Protein AF-A0A923VBW3-F1 (afdb_monomer_lite)

Structure (mmCIF, N/CA/C/O backbone):
data_AF-A0A923VBW3-F1
#
_entry.id   AF-A0A923VBW3-F1
#
loop_
_atom_site.group_PDB
_atom_site.id
_atom_site.type_symbol
_atom_site.label_atom_id
_atom_site.label_alt_id
_atom_site.label_comp_id
_atom_site.label_asym_id
_atom_site.label_entity_id
_atom_site.label_seq_id
_atom_site.pdbx_PDB_ins_code
_atom_site.Cartn_x
_atom_site.Cartn_y
_atom_site.Cartn_z
_atom_site.occupancy
_atom_site.B_iso_or_equiv
_atom_site.auth_seq_id
_atom_site.auth_comp_id
_atom_site.auth_asym_id
_atom_site.auth_atom_id
_atom_site.pdbx_PDB_model_num
ATOM 1 N N . GLN A 1 1 ? 27.833 0.388 -10.186 1.00 64.44 1 GLN A N 1
ATOM 2 C CA . GLN A 1 1 ? 27.561 1.625 -9.422 1.00 64.44 1 GLN A CA 1
ATOM 3 C C . GLN A 1 1 ? 26.113 2.094 -9.596 1.00 64.44 1 GLN A C 1
ATOM 5 O O . GLN A 1 1 ? 25.390 2.097 -8.609 1.00 64.44 1 GLN A O 1
ATOM 10 N N . LEU A 1 2 ? 25.630 2.340 -10.825 1.00 76.25 2 LEU A N 1
ATOM 11 C CA . LEU A 1 2 ? 24.238 2.770 -11.083 1.00 76.25 2 LEU A CA 1
ATOM 12 C C . LEU A 1 2 ? 23.157 1.831 -10.513 1.00 76.25 2 LEU A C 1
ATOM 14 O O . LEU A 1 2 ? 22.211 2.302 -9.895 1.00 76.25 2 LEU A O 1
ATOM 18 N N . LYS A 1 3 ? 23.329 0.503 -10.624 1.00 77.00 3 LYS A N 1
ATOM 19 C CA . LYS A 1 3 ? 22.376 -0.471 -10.050 1.00 77.00 3 LYS A CA 1
ATOM 20 C C . LYS A 1 3 ? 22.212 -0.331 -8.530 1.00 77.00 3 LYS A C 1
ATOM 22 O O . LYS A 1 3 ? 21.107 -0.464 -8.024 1.00 77.00 3 LYS A O 1
ATOM 27 N N . LYS A 1 4 ? 23.304 -0.048 -7.810 1.00 77.81 4 LYS A N 1
ATOM 28 C CA . LYS A 1 4 ? 23.300 0.073 -6.344 1.00 77.81 4 LYS A CA 1
ATOM 29 C C . LYS A 1 4 ? 22.607 1.370 -5.912 1.00 77.81 4 LYS A C 1
ATOM 31 O O . LYS A 1 4 ? 21.766 1.327 -5.025 1.00 77.81 4 LYS A O 1
ATOM 36 N N . ALA A 1 5 ? 22.900 2.473 -6.609 1.00 83.81 5 ALA A N 1
ATOM 37 C CA . ALA A 1 5 ? 22.255 3.771 -6.401 1.00 83.81 5 ALA A CA 1
ATOM 38 C C . ALA A 1 5 ? 20.747 3.738 -6.713 1.00 83.81 5 ALA A C 1
ATOM 40 O O . ALA A 1 5 ? 19.943 4.271 -5.950 1.00 83.81 5 ALA A O 1
ATOM 41 N N . ALA A 1 6 ? 20.355 3.057 -7.796 1.00 84.50 6 ALA A N 1
ATOM 42 C CA . ALA A 1 6 ? 18.951 2.858 -8.136 1.00 84.50 6 ALA A CA 1
ATOM 43 C C . ALA A 1 6 ? 18.220 2.068 -7.040 1.00 84.50 6 ALA A C 1
ATOM 45 O O . ALA A 1 6 ? 17.171 2.504 -6.580 1.00 84.50 6 ALA A O 1
ATOM 46 N N . TYR A 1 7 ? 18.811 0.971 -6.550 1.00 84.00 7 TYR A N 1
ATOM 47 C CA . TYR A 1 7 ? 18.191 0.159 -5.501 1.00 84.00 7 TYR A CA 1
ATOM 48 C C . TYR A 1 7 ? 17.989 0.950 -4.201 1.00 84.00 7 TYR A C 1
ATOM 50 O O . TYR A 1 7 ? 16.920 0.890 -3.604 1.00 84.00 7 TYR A O 1
ATOM 58 N N . THR A 1 8 ? 18.978 1.750 -3.785 1.00 88.25 8 THR A N 1
ATOM 59 C CA . THR A 1 8 ? 18.848 2.598 -2.589 1.00 88.25 8 THR A CA 1
ATOM 60 C C . THR A 1 8 ? 17.775 3.674 -2.746 1.00 88.25 8 THR A C 1
ATOM 62 O O . THR A 1 8 ? 17.021 3.914 -1.805 1.00 88.25 8 THR A O 1
ATOM 65 N N . ALA A 1 9 ? 17.662 4.288 -3.929 1.00 85.38 9 ALA A N 1
ATOM 66 C CA . ALA A 1 9 ? 16.632 5.287 -4.204 1.00 85.38 9 ALA A CA 1
ATOM 67 C C . ALA A 1 9 ? 15.225 4.668 -4.202 1.00 85.38 9 ALA A C 1
ATOM 69 O O . ALA A 1 9 ? 14.305 5.243 -3.623 1.00 85.38 9 ALA A O 1
ATOM 70 N N . THR A 1 10 ? 15.061 3.471 -4.777 1.00 85.81 10 THR A N 1
ATOM 71 C CA . THR A 1 10 ? 13.791 2.733 -4.749 1.00 85.81 10 THR A CA 1
ATOM 72 C C . THR A 1 10 ? 13.381 2.376 -3.323 1.00 85.81 10 THR A C 1
ATOM 74 O O . THR A 1 10 ? 12.227 2.593 -2.959 1.00 85.81 10 THR A O 1
ATOM 77 N N . THR A 1 11 ? 14.309 1.895 -2.489 1.00 85.81 11 THR A N 1
ATOM 78 C CA . THR A 1 11 ? 14.012 1.589 -1.081 1.00 85.81 11 THR A CA 1
ATOM 79 C C . THR A 1 11 ? 13.578 2.837 -0.311 1.00 85.81 11 THR A C 1
ATOM 81 O O . THR A 1 11 ? 12.610 2.783 0.444 1.00 85.81 11 THR A O 1
ATOM 84 N N . LEU A 1 12 ? 14.245 3.976 -0.527 1.00 88.44 12 LEU A N 1
ATOM 85 C CA . LEU A 1 12 ? 13.888 5.237 0.126 1.00 88.44 12 LEU A CA 1
ATOM 86 C C . LEU A 1 12 ? 12.496 5.725 -0.305 1.00 88.44 12 LEU A C 1
ATOM 88 O O . LEU A 1 12 ? 11.665 6.059 0.537 1.00 88.44 12 LEU A O 1
ATOM 92 N N . ALA A 1 13 ? 12.223 5.715 -1.613 1.00 84.69 13 ALA A N 1
ATOM 93 C CA . ALA A 1 13 ? 10.925 6.096 -2.161 1.00 84.69 13 ALA A CA 1
ATOM 94 C C . ALA A 1 13 ? 9.797 5.214 -1.606 1.00 84.69 13 ALA A C 1
ATOM 96 O O . ALA A 1 13 ? 8.733 5.718 -1.251 1.00 84.69 13 ALA A O 1
ATOM 97 N N . LEU A 1 14 ? 10.049 3.910 -1.462 1.00 83.12 14 LEU A N 1
ATOM 98 C CA . LEU A 1 14 ? 9.087 2.967 -0.902 1.00 83.12 14 LEU A CA 1
ATOM 99 C C . LEU A 1 14 ? 8.746 3.309 0.555 1.00 83.12 14 LEU A C 1
ATOM 101 O O . LEU A 1 14 ? 7.571 3.341 0.907 1.00 83.12 14 LEU A O 1
ATOM 105 N N . ILE A 1 15 ? 9.737 3.659 1.381 1.00 82.19 15 ILE A N 1
ATOM 106 C CA . ILE A 1 15 ? 9.505 4.103 2.767 1.00 82.19 15 ILE A CA 1
ATOM 107 C C . ILE A 1 15 ? 8.639 5.371 2.807 1.00 82.19 15 ILE A C 1
ATOM 109 O O . ILE A 1 15 ? 7.695 5.441 3.593 1.00 82.19 15 ILE A O 1
ATOM 113 N N . ILE A 1 16 ? 8.916 6.354 1.945 1.00 86.38 16 ILE A N 1
ATOM 114 C CA . ILE A 1 16 ? 8.155 7.613 1.887 1.00 86.38 16 ILE A CA 1
ATOM 115 C C . ILE A 1 16 ? 6.687 7.347 1.528 1.00 86.38 16 ILE A C 1
ATOM 117 O O . ILE A 1 16 ? 5.785 7.883 2.173 1.00 86.38 16 ILE A O 1
ATOM 121 N N . VAL A 1 17 ? 6.436 6.483 0.540 1.00 82.69 17 VAL A N 1
ATOM 122 C CA . VAL A 1 17 ? 5.073 6.096 0.147 1.00 82.69 17 VAL A CA 1
ATOM 123 C C . VAL A 1 17 ? 4.349 5.402 1.300 1.00 82.69 17 VAL A C 1
ATOM 125 O O . VAL A 1 17 ? 3.197 5.734 1.579 1.00 82.69 17 VAL A O 1
ATOM 128 N N . LEU A 1 18 ? 5.016 4.489 2.013 1.00 78.81 18 LEU A N 1
ATOM 129 C CA . LEU A 1 18 ? 4.422 3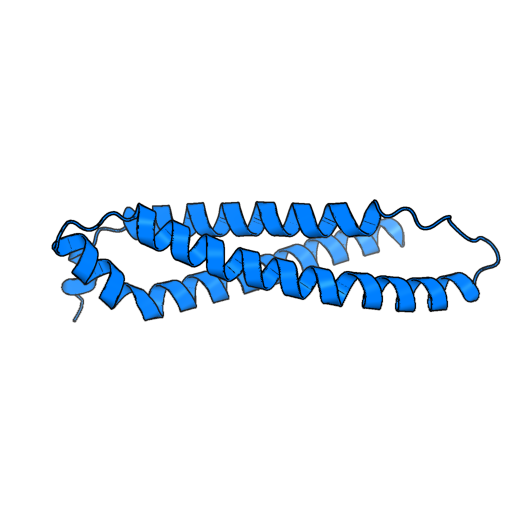.801 3.162 1.00 78.81 18 LEU A CA 1
ATOM 130 C C . LEU A 1 18 ? 4.050 4.769 4.283 1.00 78.81 18 LEU A C 1
ATOM 132 O O . LEU A 1 18 ? 2.953 4.664 4.825 1.00 78.81 18 LEU A O 1
ATOM 136 N N . LEU A 1 19 ? 4.912 5.737 4.595 1.00 78.75 19 LEU A N 1
ATOM 137 C CA . LEU A 1 19 ? 4.614 6.782 5.576 1.00 78.75 19 LEU A CA 1
ATOM 138 C C . LEU A 1 19 ? 3.416 7.641 5.151 1.00 78.75 19 LEU A C 1
ATOM 140 O O . LEU A 1 19 ? 2.562 7.947 5.981 1.00 78.75 19 LEU A O 1
ATOM 144 N N . GLY A 1 20 ? 3.312 7.983 3.864 1.00 80.75 20 GLY A N 1
ATOM 145 C CA . GLY A 1 20 ? 2.173 8.725 3.323 1.00 80.75 20 GLY A CA 1
ATOM 146 C C . GLY A 1 20 ? 0.858 7.952 3.437 1.0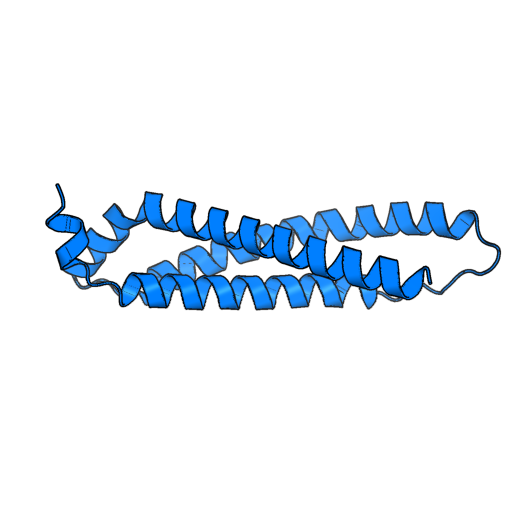0 80.75 20 GLY A C 1
ATOM 147 O O . GLY A 1 20 ? -0.135 8.487 3.930 1.00 80.75 20 GLY A O 1
ATOM 148 N N . VAL A 1 21 ? 0.855 6.674 3.047 1.00 75.94 21 VAL A N 1
ATOM 149 C CA . VAL A 1 21 ? -0.323 5.797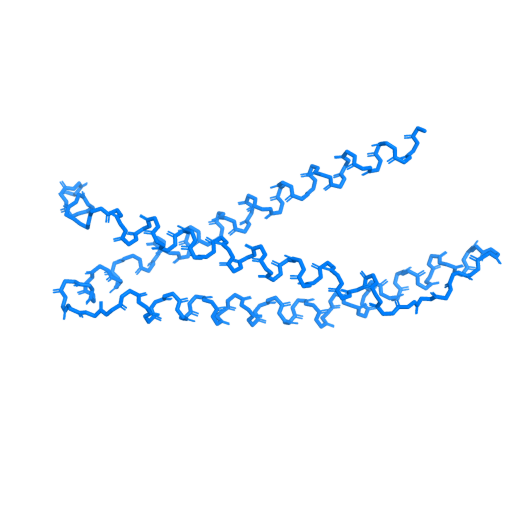 3.158 1.00 75.94 21 VAL A CA 1
ATOM 150 C C . VAL A 1 21 ? -0.715 5.596 4.624 1.00 75.94 21 VAL A C 1
ATOM 152 O O . VAL A 1 21 ? -1.889 5.731 4.959 1.00 75.94 21 VAL A O 1
ATOM 155 N N . LEU A 1 22 ? 0.253 5.356 5.515 1.00 73.38 22 LEU A N 1
ATOM 156 C CA . LEU A 1 22 ? 0.032 5.271 6.962 1.00 73.38 22 LEU A CA 1
ATOM 157 C C . LEU A 1 22 ? -0.5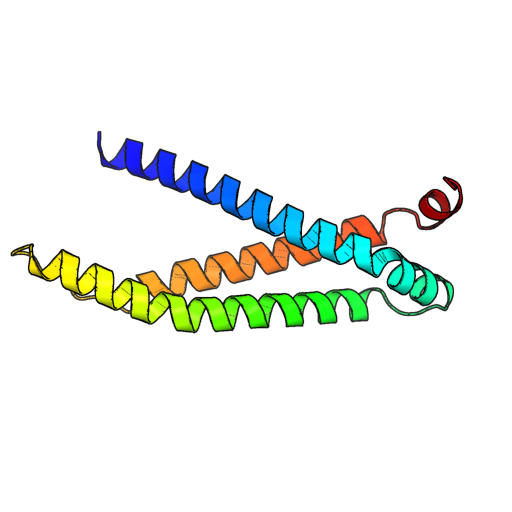88 6.555 7.527 1.00 73.38 22 LEU A C 1
ATOM 159 O O . LEU A 1 22 ? -1.568 6.485 8.267 1.00 73.38 22 LEU A O 1
ATOM 163 N N . GLY A 1 23 ? -0.053 7.721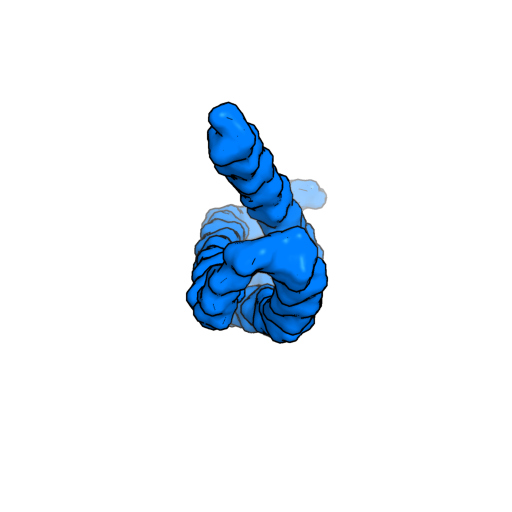 7.158 1.00 77.75 23 GLY A N 1
ATOM 164 C CA . GLY A 1 23 ? -0.566 9.020 7.591 1.00 77.75 23 GLY A CA 1
ATOM 165 C C . GLY A 1 23 ? -1.994 9.273 7.110 1.00 77.75 23 GLY A C 1
ATOM 166 O O . GLY A 1 23 ? -2.849 9.671 7.899 1.00 77.75 23 GLY A O 1
ATOM 167 N N . LEU A 1 24 ? -2.283 8.970 5.840 1.00 73.31 24 LEU A N 1
ATOM 168 C CA . LEU A 1 24 ? -3.625 9.092 5.267 1.00 73.31 24 LEU A CA 1
ATOM 169 C C . LEU A 1 24 ? -4.631 8.159 5.948 1.00 73.31 24 LEU A C 1
ATOM 171 O O . LEU A 1 24 ? -5.725 8.599 6.304 1.00 73.31 24 LEU A O 1
ATOM 175 N N . ILE A 1 25 ? -4.261 6.893 6.170 1.00 69.50 25 ILE A N 1
ATOM 176 C CA . ILE A 1 25 ? -5.107 5.926 6.879 1.00 69.50 25 ILE A CA 1
ATOM 177 C C . ILE A 1 25 ? -5.355 6.408 8.313 1.00 69.50 25 ILE A C 1
ATOM 179 O O . ILE A 1 25 ? -6.506 6.473 8.738 1.00 69.50 25 ILE A O 1
ATOM 183 N N . SER A 1 26 ? -4.306 6.798 9.044 1.00 70.50 26 SER A N 1
ATOM 184 C CA . SER A 1 26 ? -4.412 7.257 10.433 1.00 70.50 26 SER A CA 1
ATOM 185 C C . SER A 1 26 ? -5.304 8.493 10.568 1.00 70.50 26 SER A C 1
ATOM 187 O O . SER A 1 26 ? -6.150 8.541 11.456 1.00 70.50 26 SER A O 1
ATOM 189 N N . LEU A 1 27 ? -5.164 9.478 9.675 1.00 72.38 27 LEU A N 1
ATOM 190 C CA . LEU A 1 27 ? -6.004 10.679 9.669 1.00 72.38 27 LEU A CA 1
ATOM 191 C C . LEU A 1 27 ? -7.462 10.360 9.321 1.00 72.38 27 LEU A C 1
ATOM 193 O O . LEU A 1 27 ? -8.379 10.916 9.926 1.00 72.38 27 LEU A O 1
ATOM 197 N N . SER A 1 28 ? -7.688 9.466 8.356 1.00 68.06 28 SER A N 1
ATOM 198 C CA . SER A 1 28 ? -9.039 9.057 7.959 1.00 68.06 28 SER A CA 1
ATOM 199 C C . SER A 1 28 ? -9.745 8.284 9.077 1.00 68.06 28 SER A C 1
ATOM 201 O O . SER A 1 28 ? -10.922 8.525 9.351 1.00 68.06 28 SER A O 1
ATOM 203 N N . ILE A 1 29 ? -9.007 7.422 9.789 1.00 65.94 29 ILE A N 1
ATOM 204 C CA . ILE A 1 29 ? -9.498 6.734 10.984 1.00 65.94 29 ILE A CA 1
ATOM 205 C C . ILE A 1 29 ? -9.819 7.756 12.072 1.00 65.94 29 ILE A C 1
ATOM 207 O O . ILE A 1 29 ? -10.964 7.786 12.508 1.00 65.94 29 ILE A O 1
ATOM 211 N N . GLN A 1 30 ? -8.885 8.639 12.452 1.00 65.94 30 GLN A N 1
ATOM 212 C CA . GLN A 1 30 ? -9.091 9.640 13.511 1.00 65.94 30 GLN A CA 1
ATOM 213 C C . GLN A 1 30 ? -10.331 10.512 13.280 1.00 65.94 30 GLN A C 1
ATOM 215 O O . GLN A 1 30 ? -11.121 10.710 14.201 1.00 65.94 30 GLN A O 1
ATOM 220 N N . LYS A 1 31 ? -10.571 10.965 12.042 1.00 62.41 31 LYS A N 1
ATOM 221 C CA . LYS A 1 31 ? -11.774 11.744 11.697 1.00 62.41 31 LYS A CA 1
ATOM 222 C C . LYS A 1 31 ? -13.081 10.970 11.904 1.00 62.41 31 LYS A C 1
ATOM 224 O O . LYS A 1 31 ? -14.113 11.584 12.150 1.00 62.41 31 LYS A O 1
ATOM 229 N N . ARG A 1 32 ? -13.044 9.637 11.832 1.00 65.19 32 ARG A N 1
ATOM 230 C CA . ARG A 1 32 ? -14.204 8.747 12.007 1.00 65.19 32 ARG A CA 1
ATOM 231 C C . ARG A 1 32 ? -14.200 7.991 13.345 1.00 65.19 32 ARG A C 1
ATOM 233 O O . ARG A 1 32 ? -15.150 7.262 13.629 1.00 65.19 32 ARG A O 1
ATOM 240 N N . VAL A 1 33 ? -13.192 8.195 14.208 1.00 64.19 33 VAL A N 1
ATOM 241 C CA . VAL A 1 33 ? -13.068 7.551 15.534 1.00 64.19 33 VAL A CA 1
ATOM 242 C C . VAL A 1 33 ? -14.291 7.828 16.405 1.00 64.19 33 VAL A C 1
ATOM 244 O O . VAL A 1 33 ? -14.716 6.934 17.136 1.00 64.19 33 VAL A O 1
ATOM 247 N N . LYS A 1 34 ? -14.905 9.016 16.311 1.00 57.06 34 LYS A N 1
ATOM 248 C CA . LYS A 1 34 ? -16.089 9.375 17.111 1.00 57.06 34 LYS A CA 1
ATOM 249 C C . LYS A 1 34 ? -17.296 8.488 16.774 1.00 57.06 34 LYS A C 1
ATOM 251 O O . LYS A 1 34 ? -17.907 7.916 17.672 1.00 57.06 34 LYS A O 1
ATOM 256 N N . GLU A 1 35 ? -17.578 8.276 15.488 1.00 60.22 35 GLU A N 1
ATOM 257 C CA . GLU A 1 35 ? -18.666 7.395 15.027 1.00 60.22 35 GLU A CA 1
ATOM 258 C C . GLU A 1 35 ? -18.389 5.919 15.347 1.00 60.22 35 GLU A C 1
ATOM 260 O O . GLU A 1 35 ? -19.289 5.179 15.750 1.00 60.22 35 GLU A O 1
ATOM 265 N N . ILE A 1 36 ? -17.127 5.501 15.209 1.00 63.81 36 ILE A N 1
ATOM 266 C CA . ILE A 1 36 ? -16.653 4.147 15.520 1.00 63.81 36 ILE A CA 1
ATOM 267 C C . ILE A 1 36 ? -16.780 3.849 17.020 1.00 63.81 36 ILE A C 1
ATOM 269 O O . ILE A 1 36 ? -17.254 2.777 17.396 1.00 63.81 36 ILE A O 1
ATOM 273 N N . SER A 1 37 ? -16.399 4.797 17.878 1.00 54.81 37 SER A N 1
ATOM 274 C CA . SER A 1 37 ? -16.440 4.653 19.337 1.00 54.81 37 SER A CA 1
ATOM 275 C C . SER A 1 37 ? -17.876 4.595 19.854 1.00 54.81 37 SER A C 1
ATOM 277 O O . SER A 1 37 ? -18.191 3.727 20.664 1.00 54.81 37 SER A O 1
ATOM 279 N N . ILE A 1 38 ? -18.775 5.429 19.317 1.00 60.41 38 ILE A N 1
ATOM 280 C CA . ILE A 1 38 ? -20.207 5.410 19.657 1.00 60.41 38 ILE A CA 1
ATOM 281 C C . ILE A 1 38 ? -20.846 4.080 19.233 1.00 60.41 38 ILE A C 1
ATOM 283 O O . ILE A 1 38 ? -21.524 3.432 20.028 1.00 60.41 38 ILE A O 1
ATOM 287 N N . ARG A 1 39 ? -20.574 3.609 18.007 1.00 62.91 39 ARG A N 1
ATOM 288 C CA . ARG A 1 39 ? -21.070 2.309 17.524 1.00 62.91 39 ARG A CA 1
ATOM 289 C C . ARG A 1 39 ? -20.514 1.130 18.336 1.00 62.91 39 ARG A C 1
ATOM 291 O O . ARG A 1 39 ? -21.253 0.183 18.577 1.00 62.91 39 ARG A O 1
ATOM 298 N N . LYS A 1 40 ? -19.261 1.188 18.803 1.00 60.53 40 LYS A N 1
ATOM 299 C CA . LYS A 1 40 ? -18.635 0.146 19.643 1.00 60.53 40 LYS A CA 1
ATOM 300 C C . LYS A 1 40 ? -19.248 0.074 21.048 1.00 60.53 40 LYS A C 1
ATOM 302 O O . LYS A 1 40 ? -19.461 -1.028 21.541 1.00 60.53 40 LYS A O 1
ATOM 307 N N . VAL A 1 41 ? -19.579 1.215 21.664 1.00 57.56 41 VAL A N 1
ATOM 308 C CA . VAL A 1 41 ? -20.300 1.268 22.956 1.00 57.56 41 VAL A CA 1
ATOM 309 C C . VAL A 1 41 ? -21.723 0.711 22.822 1.00 57.56 41 VAL A C 1
ATOM 311 O O . VAL A 1 41 ? -22.223 0.074 23.741 1.00 57.56 41 VAL A O 1
ATOM 314 N N . LEU A 1 42 ? -22.337 0.861 21.645 1.00 56.16 42 LEU A N 1
ATOM 315 C CA . LEU A 1 42 ? -23.644 0.288 21.301 1.00 56.16 42 LEU A CA 1
ATOM 316 C C . LEU A 1 42 ? -23.582 -1.186 20.839 1.00 56.16 42 LEU A C 1
ATOM 318 O O . LEU A 1 42 ? -24.585 -1.724 20.377 1.00 56.16 42 LEU A O 1
ATOM 322 N N . GLY A 1 43 ? -22.424 -1.852 20.938 1.00 59.28 43 GLY A N 1
ATOM 323 C CA . GLY A 1 43 ? -22.266 -3.275 20.607 1.00 59.28 43 GLY A CA 1
ATOM 324 C C . GLY A 1 43 ? -22.011 -3.595 19.127 1.00 59.28 43 GLY A C 1
ATOM 325 O O . GLY A 1 43 ? -22.024 -4.763 18.740 1.00 59.28 43 GLY A O 1
ATOM 326 N N . ALA A 1 44 ? -21.755 -2.600 18.271 1.00 57.09 44 ALA A N 1
ATOM 327 C CA . ALA A 1 44 ? -21.471 -2.836 16.857 1.00 57.09 44 ALA A CA 1
ATOM 328 C C . ALA A 1 44 ? -20.048 -3.380 16.627 1.00 57.09 44 ALA A C 1
ATOM 330 O O . ALA A 1 44 ? -19.068 -2.930 17.228 1.00 57.09 44 ALA A O 1
ATOM 331 N N . SER A 1 45 ? -19.919 -4.334 15.699 1.00 61.00 45 SER A N 1
ATOM 332 C CA . SER A 1 45 ? -18.650 -5.027 15.458 1.00 61.00 45 SER A CA 1
ATOM 333 C C . SER A 1 45 ? -17.616 -4.166 14.714 1.00 61.00 45 SER A C 1
ATOM 335 O O . SER A 1 45 ? -17.883 -3.580 13.662 1.00 61.00 45 SER A O 1
ATOM 337 N N . VAL A 1 46 ? -16.375 -4.201 15.206 1.00 61.62 46 VAL A N 1
ATOM 338 C CA . VAL A 1 46 ? -15.162 -3.637 14.576 1.00 61.62 46 VAL A CA 1
ATOM 339 C C . VAL A 1 46 ? -14.941 -4.171 13.143 1.00 61.62 46 VAL A C 1
ATOM 341 O O . VAL A 1 46 ? -14.327 -3.512 12.301 1.00 61.62 46 VAL A O 1
ATOM 344 N N . ARG A 1 47 ? -15.502 -5.347 12.822 1.00 62.00 47 ARG A N 1
ATOM 345 C CA . ARG A 1 47 ? -15.419 -5.978 11.493 1.00 62.00 47 ARG A CA 1
ATOM 346 C C . ARG A 1 47 ? -16.092 -5.160 10.387 1.00 62.00 47 ARG A C 1
ATOM 348 O O . ARG A 1 47 ? -15.657 -5.207 9.244 1.00 62.00 47 ARG A O 1
ATOM 355 N N . HIS A 1 48 ? -17.137 -4.395 10.701 1.00 65.31 48 HIS A N 1
ATOM 356 C CA . HIS A 1 48 ? -17.833 -3.617 9.672 1.00 65.31 48 HIS A CA 1
ATOM 357 C C . HIS A 1 48 ? -17.029 -2.380 9.244 1.00 65.31 48 HIS A C 1
ATOM 359 O O . HIS A 1 48 ? -16.999 -2.015 8.073 1.00 65.31 48 HIS A O 1
ATOM 365 N N . ILE A 1 49 ? -16.321 -1.768 10.194 1.00 65.56 49 ILE A N 1
ATOM 366 C CA . ILE A 1 49 ? -15.478 -0.592 9.958 1.00 65.56 49 ILE A CA 1
ATOM 367 C C . ILE A 1 49 ? -14.242 -0.983 9.146 1.00 65.56 49 ILE A C 1
ATOM 369 O O . ILE A 1 49 ? -13.921 -0.333 8.157 1.00 65.56 49 ILE A O 1
ATOM 373 N N . THR A 1 50 ? -13.591 -2.086 9.519 1.00 67.12 50 THR A N 1
ATOM 374 C CA . THR A 1 50 ? -12.455 -2.641 8.765 1.00 67.12 50 THR A CA 1
ATOM 375 C C . THR A 1 50 ? -12.827 -2.951 7.318 1.00 67.12 50 THR A C 1
ATOM 377 O O . THR A 1 50 ? -12.109 -2.538 6.412 1.00 67.12 50 THR A O 1
ATOM 380 N N . LEU A 1 51 ? -13.975 -3.596 7.080 1.00 71.19 51 LEU A N 1
ATOM 381 C CA . LEU A 1 51 ? -14.472 -3.872 5.728 1.00 71.19 51 LEU A CA 1
ATOM 382 C C . LEU A 1 51 ? -14.759 -2.603 4.915 1.00 71.19 51 LEU A C 1
ATOM 384 O O . LEU A 1 51 ? -14.457 -2.574 3.722 1.00 71.19 51 LEU A O 1
ATOM 388 N N . LEU A 1 52 ? -15.307 -1.556 5.540 1.00 71.38 52 LEU A N 1
ATOM 389 C CA . LEU A 1 52 ? -15.571 -0.282 4.869 1.00 71.38 52 LEU A CA 1
ATOM 390 C C . LEU A 1 52 ? -14.268 0.363 4.375 1.00 71.38 52 LEU A C 1
ATOM 392 O O . LEU A 1 52 ? -14.158 0.702 3.199 1.00 71.38 52 LEU A O 1
ATOM 396 N N . PHE A 1 53 ? -13.265 0.455 5.252 1.00 70.69 53 PHE A N 1
ATOM 397 C CA . PHE A 1 53 ? -11.958 1.021 4.915 1.00 70.69 53 PHE A CA 1
ATOM 398 C C . PHE A 1 53 ? -11.222 0.192 3.867 1.00 70.69 53 PHE A C 1
ATOM 400 O O . PHE A 1 53 ? -10.688 0.752 2.912 1.00 70.69 53 PHE A O 1
ATOM 407 N N . ILE A 1 54 ? -11.227 -1.138 4.004 1.00 71.25 54 ILE A N 1
ATOM 408 C CA . ILE A 1 54 ? -10.656 -2.030 2.992 1.00 71.25 54 ILE A CA 1
ATOM 409 C C . ILE A 1 54 ? -11.288 -1.732 1.631 1.00 71.25 54 ILE A C 1
ATOM 411 O O . ILE A 1 54 ? -10.563 -1.544 0.661 1.00 71.25 54 ILE A O 1
ATOM 415 N N . LYS A 1 55 ? -12.619 -1.625 1.553 1.00 78.50 55 LYS A N 1
ATOM 416 C CA . LYS A 1 55 ? -13.318 -1.371 0.289 1.00 78.50 55 LYS A CA 1
ATOM 417 C C . LYS A 1 55 ? -12.996 0.006 -0.301 1.00 78.50 55 LYS A C 1
ATOM 419 O O . LYS A 1 55 ? -12.758 0.087 -1.503 1.00 78.50 55 LYS A O 1
ATOM 424 N N . GLU A 1 56 ? -12.966 1.062 0.515 1.00 79.75 56 GLU A N 1
ATOM 425 C CA . GLU A 1 56 ? -12.603 2.416 0.066 1.00 79.75 56 GLU A CA 1
ATOM 426 C C . GLU A 1 56 ? -11.178 2.450 -0.508 1.00 79.75 56 GLU A C 1
ATOM 428 O O . GLU A 1 56 ? -10.974 2.901 -1.634 1.00 79.75 56 GLU A O 1
ATOM 433 N N . PHE A 1 57 ? -10.192 1.912 0.215 1.00 78.69 57 PHE A N 1
ATOM 434 C CA . PHE A 1 57 ? -8.796 1.930 -0.231 1.00 78.69 57 PHE A CA 1
ATOM 435 C C . PHE A 1 57 ? -8.535 1.017 -1.431 1.00 78.69 57 PHE A C 1
ATOM 437 O O . PHE A 1 57 ? -7.785 1.391 -2.330 1.00 78.69 57 PHE A O 1
ATOM 444 N N . LEU A 1 58 ? -9.165 -0.158 -1.485 1.00 83.50 58 LEU A N 1
ATOM 445 C CA . LEU A 1 58 ? -9.011 -1.082 -2.610 1.00 83.50 58 LEU A CA 1
ATOM 446 C C . LEU A 1 58 ? -9.579 -0.463 -3.897 1.00 83.50 58 LEU A C 1
ATOM 448 O O . LEU A 1 58 ? -8.951 -0.564 -4.948 1.00 83.50 58 LEU A O 1
ATOM 452 N N . LEU A 1 59 ? -10.700 0.263 -3.808 1.00 84.38 59 LEU A N 1
ATOM 453 C CA . LEU A 1 59 ? -11.269 1.006 -4.935 1.00 84.38 59 LEU A CA 1
ATOM 454 C C . LEU A 1 59 ? -10.311 2.104 -5.424 1.00 84.38 59 LEU A C 1
ATOM 456 O O . LEU A 1 59 ? -10.070 2.210 -6.625 1.00 84.38 59 LEU A O 1
ATOM 460 N N . VAL A 1 60 ? -9.705 2.866 -4.508 1.00 84.56 60 VAL A N 1
ATOM 461 C CA . VAL A 1 60 ? -8.704 3.892 -4.854 1.00 84.56 60 VAL A CA 1
ATOM 462 C C . VAL A 1 60 ? -7.487 3.278 -5.553 1.00 84.56 60 VAL A C 1
ATOM 464 O O . VAL A 1 60 ? -7.057 3.793 -6.583 1.00 84.56 60 VAL A O 1
ATOM 467 N N . ILE A 1 61 ? -6.954 2.160 -5.046 1.00 85.06 61 ILE A N 1
ATOM 468 C CA . ILE A 1 61 ? -5.809 1.457 -5.652 1.00 85.06 61 ILE A CA 1
ATOM 469 C C . ILE A 1 61 ? -6.160 0.934 -7.045 1.00 85.06 61 ILE A C 1
ATOM 471 O O . ILE A 1 61 ? -5.340 1.025 -7.956 1.00 85.06 61 ILE A O 1
ATOM 475 N N . LEU A 1 62 ? -7.373 0.413 -7.227 1.00 87.44 62 LEU A N 1
ATOM 476 C CA . LEU A 1 62 ? -7.829 -0.119 -8.507 1.00 87.44 62 LEU A CA 1
ATOM 477 C C . LEU A 1 62 ? -7.928 0.998 -9.555 1.00 87.44 62 LEU A C 1
ATOM 479 O O . LEU A 1 62 ? -7.372 0.864 -10.645 1.00 87.44 62 LEU A O 1
ATOM 483 N N . ILE A 1 63 ? -8.546 2.132 -9.206 1.00 88.94 63 ILE A N 1
ATOM 484 C CA . ILE A 1 63 ? -8.614 3.307 -10.089 1.00 88.94 63 ILE A CA 1
ATOM 485 C C . ILE A 1 63 ? -7.207 3.823 -10.408 1.00 88.94 63 ILE A C 1
ATOM 487 O O . ILE A 1 63 ? -6.884 4.056 -11.574 1.00 88.94 63 ILE A O 1
ATOM 491 N N . ALA A 1 64 ? -6.349 3.957 -9.395 1.00 87.44 64 ALA A N 1
ATOM 492 C CA . ALA A 1 64 ? -4.973 4.400 -9.584 1.00 87.44 64 ALA A CA 1
ATOM 493 C C . ALA A 1 64 ? -4.187 3.447 -10.500 1.00 87.44 64 ALA A C 1
ATOM 495 O O . ALA A 1 64 ? -3.480 3.912 -11.387 1.00 87.44 64 ALA A O 1
ATOM 496 N N . GLY A 1 65 ? -4.344 2.130 -10.343 1.00 87.44 65 GLY A N 1
ATOM 497 C CA . GLY A 1 65 ? -3.705 1.116 -11.184 1.00 87.44 65 GLY A CA 1
ATOM 498 C C . GLY A 1 65 ? -4.160 1.170 -12.643 1.00 87.44 65 GLY A C 1
ATOM 499 O O . GLY A 1 65 ? -3.316 1.119 -13.539 1.00 87.44 65 GLY A O 1
ATOM 500 N N . ILE A 1 66 ? -5.466 1.338 -12.891 1.00 89.94 66 ILE A N 1
ATOM 501 C CA . ILE A 1 66 ? -6.028 1.482 -14.246 1.00 89.94 66 ILE A CA 1
ATOM 502 C C . ILE A 1 66 ? -5.472 2.717 -14.955 1.00 89.94 66 ILE A C 1
ATOM 504 O O . ILE A 1 66 ? -5.231 2.661 -16.155 1.00 89.94 66 ILE A O 1
ATOM 508 N N . ILE A 1 67 ? -5.254 3.818 -14.234 1.00 90.94 67 ILE A N 1
ATOM 509 C CA . ILE A 1 67 ? -4.711 5.057 -14.806 1.00 90.94 67 ILE A CA 1
ATOM 510 C C . ILE A 1 67 ? -3.183 4.977 -14.944 1.00 90.94 67 ILE A C 1
ATOM 512 O O . ILE A 1 67 ? -2.621 5.399 -15.953 1.00 90.94 67 ILE A O 1
ATOM 516 N N . ALA A 1 68 ? -2.491 4.400 -13.962 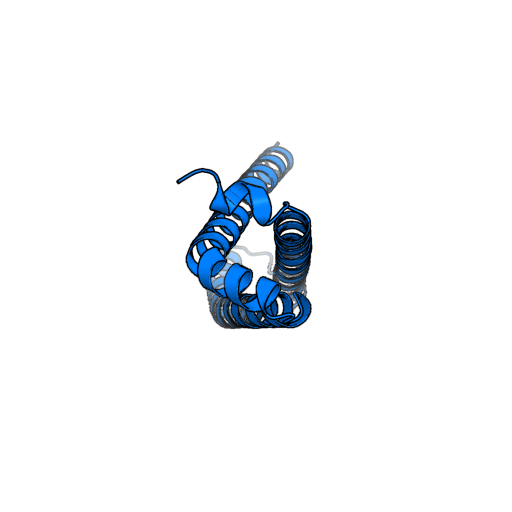1.00 87.56 68 ALA A N 1
ATOM 517 C CA . ALA A 1 68 ? -1.035 4.318 -13.946 1.00 87.56 68 ALA A CA 1
ATOM 518 C C . ALA A 1 68 ? -0.478 3.353 -15.003 1.00 87.56 68 ALA A C 1
ATOM 520 O O . ALA A 1 68 ? 0.536 3.669 -15.619 1.00 87.56 68 ALA A O 1
ATOM 521 N N . CYS A 1 69 ? -1.129 2.207 -15.251 1.00 87.00 69 CYS A N 1
ATOM 522 C CA . CYS A 1 69 ? -0.681 1.230 -16.253 1.00 87.00 69 CYS A CA 1
ATOM 523 C C . CYS A 1 69 ? -0.507 1.820 -17.669 1.00 87.00 69 CYS A C 1
ATOM 525 O O . CYS A 1 69 ? 0.590 1.692 -18.217 1.00 87.00 69 CYS A O 1
ATOM 527 N N . PRO A 1 70 ? -1.512 2.483 -18.280 1.00 87.38 70 PRO A N 1
ATOM 528 C CA . PRO A 1 70 ? -1.372 3.054 -19.616 1.00 87.38 70 PRO A CA 1
ATOM 529 C C . PRO A 1 70 ? -0.359 4.198 -19.643 1.00 87.38 70 PRO A C 1
ATOM 531 O O . PRO A 1 70 ? 0.455 4.259 -20.559 1.00 87.38 70 PRO A O 1
ATOM 534 N N . ILE A 1 71 ? -0.340 5.064 -18.623 1.00 87.81 71 ILE A N 1
ATOM 535 C CA . ILE A 1 71 ? 0.638 6.159 -18.533 1.00 87.81 71 ILE A CA 1
ATOM 536 C C . ILE A 1 71 ? 2.065 5.601 -18.499 1.00 87.81 71 ILE A C 1
ATOM 538 O O . ILE A 1 71 ? 2.926 6.040 -19.262 1.00 87.81 71 ILE A O 1
ATOM 542 N N . ALA A 1 72 ? 2.313 4.599 -17.655 1.00 85.81 72 ALA A N 1
ATOM 543 C CA . ALA A 1 72 ? 3.610 3.945 -17.561 1.00 85.81 72 ALA A CA 1
ATOM 544 C C . ALA A 1 72 ? 3.990 3.242 -18.875 1.00 85.81 72 ALA A C 1
ATOM 546 O O . ALA A 1 72 ? 5.145 3.326 -19.291 1.00 85.81 72 ALA A O 1
ATOM 547 N N . TYR A 1 73 ? 3.032 2.613 -19.566 1.00 84.38 73 TYR A N 1
ATOM 548 C CA . TYR A 1 73 ? 3.260 2.010 -20.880 1.00 84.38 73 TYR A CA 1
ATOM 549 C C . TYR A 1 73 ? 3.685 3.051 -21.927 1.00 84.38 73 TYR A C 1
ATOM 551 O O . TYR A 1 73 ? 4.703 2.857 -22.587 1.00 84.38 73 TYR A O 1
ATOM 559 N N . PHE A 1 74 ? 2.975 4.180 -22.037 1.00 85.50 74 PHE A N 1
ATOM 560 C CA . PHE A 1 74 ? 3.310 5.243 -22.993 1.00 85.50 74 PHE A CA 1
ATOM 561 C C . PHE A 1 74 ? 4.696 5.841 -22.743 1.00 85.50 74 PHE A C 1
ATOM 563 O O . PHE A 1 74 ? 5.483 5.993 -23.678 1.00 85.50 74 PHE A O 1
ATOM 570 N N . ILE A 1 75 ? 5.024 6.135 -21.481 1.00 85.38 75 ILE A N 1
ATOM 571 C CA . ILE A 1 75 ? 6.345 6.658 -21.106 1.00 85.38 75 ILE A CA 1
ATOM 572 C C . ILE A 1 75 ? 7.432 5.648 -21.473 1.00 85.38 75 ILE A C 1
ATOM 574 O O . ILE A 1 75 ? 8.444 6.008 -22.076 1.00 85.38 75 ILE A O 1
ATOM 578 N N . MET A 1 76 ? 7.222 4.374 -21.138 1.00 80.81 76 MET A N 1
ATOM 579 C CA . MET A 1 76 ? 8.226 3.344 -21.365 1.00 80.81 76 MET A CA 1
ATOM 580 C C . MET A 1 76 ? 8.382 3.025 -22.856 1.00 80.81 76 MET A C 1
ATOM 582 O O . MET A 1 76 ? 9.496 2.752 -23.287 1.00 80.81 76 MET A O 1
ATOM 586 N N . GLN A 1 77 ? 7.317 3.126 -23.661 1.00 79.88 77 GLN A N 1
ATOM 587 C CA . GLN A 1 77 ? 7.377 2.986 -25.118 1.00 79.88 77 GLN A CA 1
ATOM 588 C C . GLN A 1 77 ? 8.160 4.143 -25.754 1.00 79.88 77 GLN A C 1
ATOM 590 O O . GLN A 1 77 ? 9.037 3.907 -26.585 1.00 79.88 77 GLN A O 1
ATOM 595 N N . GLY A 1 78 ? 7.901 5.384 -25.326 1.00 80.56 78 GLY A N 1
ATOM 596 C CA . GLY A 1 78 ? 8.665 6.556 -25.762 1.00 80.56 78 GLY A CA 1
ATOM 597 C C . GLY A 1 78 ? 10.145 6.463 -25.384 1.00 80.56 78 GLY A C 1
ATOM 598 O O . GLY A 1 78 ? 11.014 6.813 -26.179 1.00 80.56 78 GLY A O 1
ATOM 599 N N . TRP A 1 79 ? 10.441 5.918 -24.202 1.00 79.25 79 TRP A N 1
ATOM 600 C CA . TRP A 1 79 ? 11.811 5.690 -23.753 1.00 79.25 79 TRP A CA 1
ATOM 601 C C . TRP A 1 79 ? 12.499 4.570 -24.548 1.00 79.25 79 TRP A C 1
ATOM 603 O O . TRP A 1 79 ? 13.596 4.786 -25.054 1.00 79.25 79 TRP A O 1
ATOM 613 N N . LEU A 1 80 ? 11.846 3.415 -24.743 1.00 75.19 80 LEU A N 1
ATOM 614 C CA . LEU A 1 80 ? 12.390 2.284 -25.512 1.00 75.19 80 LEU A CA 1
ATOM 615 C C . LEU A 1 80 ? 12.616 2.613 -26.992 1.00 75.19 80 LEU A C 1
ATOM 617 O O . LEU A 1 80 ? 13.526 2.050 -27.591 1.00 75.19 80 LEU A O 1
ATOM 621 N N . ASN A 1 81 ? 11.823 3.509 -27.588 1.00 73.56 81 ASN A N 1
ATOM 622 C CA . ASN A 1 81 ? 11.997 3.910 -28.988 1.00 73.56 81 ASN A CA 1
ATOM 623 C C . ASN A 1 81 ? 13.350 4.589 -29.261 1.00 73.56 81 ASN A C 1
ATOM 625 O O . ASN A 1 81 ? 13.838 4.514 -30.386 1.00 73.56 81 ASN A O 1
ATOM 629 N N . ASN A 1 82 ? 13.976 5.188 -28.243 1.00 71.06 82 ASN A N 1
ATOM 630 C CA . ASN A 1 82 ? 15.311 5.784 -28.344 1.00 71.06 82 ASN A CA 1
ATOM 631 C C . ASN A 1 82 ? 16.455 4.763 -28.197 1.00 71.06 82 ASN A C 1
ATOM 633 O O . ASN A 1 82 ? 17.622 5.132 -28.324 1.00 71.06 82 ASN A O 1
ATOM 637 N N . TYR A 1 83 ? 16.151 3.484 -27.944 1.00 69.31 83 TYR A N 1
ATOM 638 C CA . TYR A 1 83 ? 17.143 2.424 -27.778 1.00 69.31 83 TYR A CA 1
ATOM 639 C C . TYR A 1 83 ? 16.993 1.344 -28.857 1.00 69.31 83 TYR A C 1
ATOM 641 O O . TYR A 1 83 ? 15.907 0.841 -29.136 1.00 69.31 83 TYR A O 1
ATOM 649 N N . ALA A 1 84 ? 18.120 0.933 -29.445 1.00 59.38 84 ALA A N 1
ATOM 650 C CA . ALA A 1 84 ? 18.158 -0.098 -30.486 1.00 59.38 84 ALA A CA 1
ATOM 651 C C . ALA A 1 84 ? 17.782 -1.506 -29.971 1.00 59.38 84 ALA A C 1
ATOM 653 O O . ALA A 1 84 ? 17.423 -2.378 -30.758 1.00 59.38 84 ALA A O 1
ATOM 654 N N . TYR A 1 85 ? 17.835 -1.729 -28.651 1.00 55.16 85 TYR A N 1
ATOM 655 C CA . TYR A 1 85 ? 17.478 -2.992 -28.003 1.00 55.16 85 TYR A CA 1
ATOM 656 C C . TYR A 1 85 ? 16.077 -2.890 -27.385 1.00 55.16 85 TYR A C 1
ATOM 658 O O . TYR A 1 85 ? 15.891 -2.300 -26.320 1.00 55.16 85 TYR A O 1
ATOM 666 N N . ARG A 1 86 ? 15.076 -3.461 -28.061 1.00 60.56 86 ARG A N 1
ATOM 667 C CA . ARG A 1 86 ? 13.684 -3.469 -27.592 1.00 60.56 86 ARG A CA 1
ATOM 668 C C . ARG A 1 86 ? 13.442 -4.704 -26.731 1.00 60.56 86 ARG A C 1
ATOM 670 O O . ARG A 1 86 ? 13.487 -5.827 -27.222 1.00 60.56 86 ARG A O 1
ATOM 677 N N . ILE A 1 87 ? 13.173 -4.502 -25.447 1.00 67.00 87 ILE A N 1
ATOM 678 C CA . ILE A 1 87 ? 12.666 -5.571 -24.583 1.00 67.00 87 ILE A CA 1
ATOM 679 C C . ILE A 1 87 ? 11.177 -5.751 -24.893 1.00 67.00 87 ILE A C 1
ATOM 681 O O . ILE A 1 87 ? 10.426 -4.775 -24.893 1.00 67.00 87 ILE A O 1
ATOM 685 N N . ASN A 1 88 ? 10.741 -6.990 -25.136 1.00 62.62 88 ASN A N 1
ATOM 686 C CA . ASN A 1 88 ? 9.316 -7.314 -25.195 1.00 62.62 88 ASN A CA 1
ATOM 687 C C . ASN A 1 88 ? 8.677 -6.967 -23.844 1.00 62.62 88 ASN A C 1
ATOM 689 O O . ASN A 1 88 ? 8.972 -7.602 -22.828 1.00 62.62 88 ASN A O 1
ATOM 693 N N . MET A 1 89 ? 7.823 -5.942 -23.824 1.00 63.69 89 MET A N 1
ATOM 694 C CA . MET A 1 89 ? 7.046 -5.581 -22.641 1.00 63.69 89 MET A CA 1
ATOM 695 C C . MET A 1 89 ? 6.043 -6.688 -22.344 1.00 63.69 89 MET A C 1
ATOM 697 O O . MET A 1 89 ? 4.967 -6.750 -22.931 1.00 63.69 89 MET A O 1
ATOM 701 N N . SER A 1 90 ? 6.400 -7.566 -21.413 1.00 72.38 90 SER A N 1
ATOM 702 C CA . SER A 1 90 ? 5.415 -8.415 -20.755 1.00 72.38 90 SER A CA 1
ATOM 703 C C . SER A 1 90 ? 4.537 -7.560 -19.835 1.00 72.38 90 SER A C 1
ATOM 705 O O . SER A 1 90 ? 4.932 -6.480 -19.405 1.00 72.38 90 SER A O 1
ATOM 707 N N . ILE A 1 91 ? 3.340 -8.048 -19.511 1.00 77.44 91 ILE A N 1
ATOM 708 C CA . ILE A 1 91 ? 2.419 -7.431 -18.533 1.00 77.44 91 ILE A CA 1
ATOM 709 C C . ILE A 1 91 ? 2.939 -7.554 -17.086 1.00 77.44 91 ILE A C 1
ATOM 711 O O . ILE A 1 91 ? 2.517 -6.832 -16.183 1.00 77.44 91 ILE A O 1
ATOM 715 N N . GLN A 1 92 ? 3.929 -8.417 -16.870 1.00 80.19 92 GLN A N 1
ATOM 716 C CA . GLN A 1 92 ? 4.499 -8.746 -15.569 1.00 80.19 92 GLN A CA 1
ATOM 717 C C . GLN A 1 92 ? 4.982 -7.544 -14.722 1.00 80.19 92 GLN A C 1
ATOM 719 O O . GLN A 1 92 ? 4.625 -7.491 -13.544 1.00 80.19 92 GLN A O 1
ATOM 724 N N . PRO A 1 93 ? 5.729 -6.554 -15.257 1.00 81.19 93 PRO A N 1
ATOM 725 C CA . PRO A 1 93 ? 6.221 -5.421 -14.479 1.00 81.19 93 PRO A CA 1
ATOM 726 C C . PRO A 1 93 ? 5.125 -4.423 -14.086 1.00 81.19 93 PRO A C 1
ATOM 728 O O . PRO A 1 93 ? 5.374 -3.587 -13.227 1.00 81.19 93 PRO A O 1
ATOM 731 N N . PHE A 1 94 ? 3.919 -4.519 -14.656 1.00 82.00 94 PHE A N 1
ATOM 732 C CA . PHE A 1 94 ? 2.766 -3.717 -14.236 1.00 82.00 94 PHE A CA 1
ATOM 733 C C . PHE A 1 94 ? 1.967 -4.416 -13.132 1.00 82.00 94 PHE A C 1
ATOM 735 O O . PHE A 1 94 ? 1.522 -3.774 -12.184 1.00 82.00 94 PHE A O 1
ATOM 742 N N . VAL A 1 95 ? 1.831 -5.743 -13.213 1.00 86.12 95 VAL A N 1
ATOM 743 C CA . VAL A 1 95 ? 1.039 -6.526 -12.253 1.00 86.12 95 VAL A CA 1
ATOM 744 C C . VAL A 1 95 ? 1.716 -6.592 -10.885 1.00 86.12 95 VAL A C 1
ATOM 746 O O . VAL A 1 95 ? 1.075 -6.289 -9.883 1.00 86.12 95 VAL A O 1
ATOM 749 N N . TRP A 1 96 ? 3.006 -6.940 -10.828 1.00 87.62 96 TRP A N 1
ATOM 750 C CA . TRP A 1 96 ? 3.739 -7.108 -9.565 1.00 87.62 96 TRP A CA 1
ATOM 751 C C . TRP A 1 96 ? 3.705 -5.896 -8.617 1.00 87.62 96 TRP A C 1
ATOM 753 O O . TRP A 1 96 ? 3.423 -6.089 -7.436 1.00 87.62 96 TRP A O 1
ATOM 763 N N . PRO A 1 97 ? 3.975 -4.653 -9.059 1.00 85.12 97 PRO A N 1
ATOM 764 C CA . PRO A 1 97 ? 3.935 -3.507 -8.155 1.00 85.12 97 PRO A CA 1
ATOM 765 C C . PRO A 1 97 ? 2.514 -3.165 -7.698 1.00 85.12 97 PRO A C 1
ATOM 767 O O . PRO A 1 97 ? 2.332 -2.803 -6.539 1.00 85.12 97 PRO A O 1
ATOM 770 N N . VAL A 1 98 ? 1.502 -3.323 -8.561 1.00 86.50 98 VAL A N 1
ATOM 771 C CA . VAL A 1 98 ? 0.097 -3.074 -8.192 1.00 86.50 98 VAL A CA 1
ATOM 772 C C . VAL A 1 98 ? -0.377 -4.091 -7.152 1.00 86.50 98 VAL A C 1
ATOM 774 O O . VAL A 1 98 ? -0.991 -3.708 -6.155 1.00 86.50 98 VAL A O 1
ATOM 777 N N . THR A 1 99 ? -0.054 -5.375 -7.332 1.00 87.56 99 THR A N 1
ATOM 778 C CA . THR A 1 99 ? -0.411 -6.419 -6.361 1.00 87.56 99 THR A CA 1
ATOM 779 C C . THR A 1 99 ? 0.355 -6.260 -5.052 1.00 87.56 99 THR A C 1
ATOM 781 O O . THR A 1 99 ? -0.251 -6.347 -3.986 1.00 87.56 99 THR A O 1
ATOM 784 N N . ALA A 1 100 ? 1.655 -5.956 -5.103 1.00 88.19 100 ALA A N 1
ATOM 785 C CA . ALA A 1 100 ? 2.454 -5.689 -3.911 1.00 88.19 100 ALA A CA 1
ATOM 786 C C . ALA A 1 100 ? 1.903 -4.496 -3.116 1.00 88.19 100 ALA A C 1
ATOM 788 O O . ALA A 1 100 ? 1.733 -4.596 -1.901 1.00 88.19 100 ALA A O 1
ATOM 789 N N . LEU A 1 101 ? 1.557 -3.396 -3.792 1.00 85.38 101 LEU A N 1
ATOM 790 C CA . LEU A 1 101 ? 0.960 -2.225 -3.153 1.00 85.38 101 LEU A CA 1
ATOM 791 C C . LEU A 1 101 ? -0.377 -2.573 -2.487 1.00 85.38 101 LEU A C 1
ATOM 793 O O . LEU A 1 101 ? -0.581 -2.229 -1.326 1.00 85.38 101 LEU A O 1
ATOM 797 N N . ALA A 1 102 ? -1.250 -3.313 -3.179 1.00 85.69 102 ALA A N 1
ATOM 798 C CA . ALA A 1 102 ? -2.529 -3.755 -2.627 1.00 85.69 102 ALA A CA 1
ATOM 799 C C . ALA A 1 102 ? -2.359 -4.608 -1.358 1.00 85.69 102 ALA A C 1
ATOM 801 O O . ALA A 1 102 ? -3.042 -4.369 -0.361 1.00 85.69 102 ALA A O 1
ATOM 802 N N . ILE A 1 103 ? -1.420 -5.562 -1.367 1.00 87.81 103 ILE A N 1
ATOM 803 C CA . ILE A 1 103 ? -1.113 -6.414 -0.207 1.00 87.81 103 ILE A CA 1
ATOM 804 C C . ILE A 1 103 ? -0.619 -5.569 0.965 1.00 87.81 103 ILE A C 1
ATOM 806 O O . ILE A 1 103 ? -1.081 -5.745 2.093 1.00 87.81 103 ILE A O 1
ATOM 810 N N . VAL A 1 104 ? 0.301 -4.637 0.711 1.00 84.81 104 VAL A N 1
ATOM 811 C CA . VAL A 1 104 ? 0.857 -3.796 1.771 1.00 84.81 104 VAL A CA 1
ATOM 812 C C . VAL A 1 104 ? -0.216 -2.884 2.359 1.00 84.81 104 VAL A C 1
ATOM 814 O O . VAL A 1 104 ? -0.346 -2.823 3.578 1.00 84.81 104 VAL A O 1
ATOM 817 N N . THR A 1 105 ? -1.040 -2.232 1.538 1.00 80.88 105 THR A N 1
ATOM 818 C CA . THR A 1 105 ? -2.133 -1.391 2.045 1.00 80.88 105 THR A CA 1
ATOM 819 C C . THR A 1 105 ? -3.146 -2.198 2.858 1.00 80.88 105 THR A C 1
ATOM 821 O O . THR A 1 105 ? -3.557 -1.742 3.923 1.00 80.88 105 THR A O 1
ATOM 824 N N . LEU A 1 106 ? -3.506 -3.411 2.423 1.00 82.12 106 LEU A N 1
ATOM 825 C CA . LEU A 1 106 ? -4.367 -4.313 3.197 1.00 82.12 106 LEU A CA 1
ATOM 826 C C . LEU A 1 106 ? -3.761 -4.642 4.566 1.00 82.12 106 LEU A C 1
ATOM 828 O O . LEU A 1 106 ? -4.446 -4.514 5.582 1.00 82.12 106 LEU A O 1
ATOM 832 N N . LEU A 1 107 ? -2.477 -5.012 4.604 1.00 82.19 107 LEU A N 1
ATOM 833 C CA . LEU A 1 107 ? -1.749 -5.268 5.849 1.00 82.19 107 LEU A CA 1
ATOM 834 C C . LEU A 1 107 ? -1.771 -4.047 6.769 1.00 82.19 107 LEU A C 1
ATOM 836 O O . LEU A 1 107 ? -2.090 -4.178 7.948 1.00 82.19 107 LEU A O 1
ATOM 840 N N . LEU A 1 108 ? -1.491 -2.857 6.235 1.00 78.56 108 LEU A N 1
ATOM 841 C CA . LEU A 1 108 ? -1.497 -1.617 7.009 1.00 78.56 108 LEU A CA 1
ATOM 842 C C . LEU A 1 108 ? -2.876 -1.306 7.594 1.00 78.56 108 LEU A C 1
ATOM 844 O O . LEU A 1 108 ? -2.966 -0.970 8.772 1.00 78.56 108 LEU A O 1
ATOM 848 N N . ILE A 1 109 ? -3.951 -1.462 6.816 1.00 75.06 109 ILE A N 1
ATOM 849 C CA . ILE A 1 109 ? -5.318 -1.242 7.303 1.00 75.06 109 ILE A CA 1
ATOM 850 C C . ILE A 1 109 ? -5.639 -2.222 8.430 1.00 75.06 109 ILE A C 1
ATOM 852 O O . ILE A 1 109 ? -6.142 -1.802 9.470 1.00 75.06 109 ILE A O 1
ATOM 856 N N . ILE A 1 110 ? -5.324 -3.510 8.270 1.00 71.50 110 ILE A N 1
ATOM 857 C CA . ILE A 1 110 ? -5.564 -4.526 9.305 1.00 71.50 110 ILE A CA 1
ATOM 858 C C . ILE A 1 110 ? -4.778 -4.190 10.578 1.00 71.50 110 ILE A C 1
ATOM 860 O O . ILE A 1 110 ? -5.355 -4.156 11.661 1.00 71.50 110 ILE A O 1
ATOM 864 N N . LEU A 1 111 ? -3.485 -3.883 10.463 1.00 74.50 111 LEU A N 1
ATOM 865 C CA . LEU A 1 111 ? -2.646 -3.543 11.614 1.00 74.50 111 LEU A CA 1
ATOM 866 C C . LEU A 1 111 ? -3.141 -2.280 12.329 1.00 74.50 111 LEU A C 1
ATOM 868 O O . LEU A 1 111 ? -3.259 -2.276 13.553 1.00 74.50 111 LEU A O 1
ATOM 872 N N . GLN A 1 112 ? -3.473 -1.227 11.579 1.00 70.31 112 GLN A N 1
ATOM 873 C CA . GLN A 1 112 ? -3.934 0.040 12.141 1.00 70.31 112 GLN A CA 1
ATOM 874 C C . GLN A 1 112 ? -5.300 -0.117 12.818 1.00 70.31 112 GLN A C 1
ATOM 876 O O . GLN A 1 112 ? -5.496 0.342 13.937 1.00 70.31 112 GLN A O 1
ATOM 881 N N . THR A 1 113 ? -6.235 -0.812 12.174 1.00 67.31 113 THR A N 1
ATOM 882 C CA . THR A 1 113 ? -7.582 -1.030 12.717 1.00 67.31 113 THR A CA 1
ATOM 883 C C . THR A 1 113 ? -7.584 -1.942 13.935 1.00 67.31 113 THR A C 1
ATOM 885 O O . THR A 1 113 ? -8.317 -1.663 14.879 1.00 67.31 113 THR A O 1
ATOM 888 N N . LEU A 1 114 ? -6.752 -2.988 13.966 1.00 67.75 114 LEU A N 1
ATOM 889 C CA . LEU A 1 114 ? -6.575 -3.826 15.154 1.00 67.75 114 LEU A CA 1
ATOM 890 C C . LEU A 1 114 ? -5.943 -3.033 16.297 1.00 67.75 114 LEU A C 1
ATOM 892 O O . LEU A 1 114 ? -6.446 -3.084 17.417 1.00 67.75 114 LEU A O 1
ATOM 896 N N . LYS A 1 115 ? -4.895 -2.252 16.014 1.00 66.38 115 LYS A N 1
ATOM 897 C CA . LYS A 1 115 ? -4.250 -1.383 17.004 1.00 66.38 115 LYS A CA 1
ATOM 898 C C . LYS A 1 115 ? -5.242 -0.386 17.613 1.00 66.38 115 LYS A C 1
ATOM 900 O O . LYS A 1 115 ? -5.293 -0.257 18.830 1.00 66.38 115 LYS A O 1
ATOM 905 N N . GLU A 1 116 ? -6.061 0.266 16.793 1.00 63.19 116 GLU A N 1
ATOM 906 C CA . GLU A 1 116 ? -7.097 1.223 17.222 1.00 63.19 116 GLU A CA 1
ATOM 907 C C . GLU A 1 116 ? -8.279 0.530 17.925 1.00 63.19 116 GLU A C 1
ATOM 909 O O . GLU A 1 116 ? -8.870 1.064 18.860 1.00 63.19 116 GLU A O 1
ATOM 914 N N . ALA A 1 117 ? -8.623 -0.697 17.526 1.00 59.50 117 ALA A N 1
ATOM 915 C CA . ALA A 1 117 ? -9.663 -1.482 18.183 1.00 59.50 117 ALA A CA 1
ATOM 916 C C . ALA A 1 117 ? -9.233 -2.023 19.554 1.00 59.50 117 ALA A C 1
ATOM 918 O O . ALA A 1 117 ? -10.085 -2.176 20.433 1.00 59.50 117 ALA A O 1
ATOM 919 N N . MET A 1 118 ? -7.946 -2.323 19.730 1.00 55.75 118 MET A N 1
ATOM 920 C CA . MET A 1 118 ? -7.352 -2.751 20.998 1.00 55.75 118 MET A CA 1
ATOM 921 C C . MET A 1 118 ? -6.972 -1.568 21.892 1.00 55.75 118 MET A C 1
ATOM 923 O O . MET A 1 118 ? -6.904 -1.731 23.110 1.00 55.75 118 MET A O 1
ATOM 927 N N . ALA A 1 119 ? -6.766 -0.377 21.321 1.00 59.00 119 ALA A N 1
ATOM 928 C CA . ALA A 1 119 ? -6.632 0.849 22.091 1.00 59.00 119 ALA A CA 1
ATOM 929 C C . ALA A 1 119 ? -7.919 1.079 22.899 1.00 59.00 119 ALA A C 1
ATOM 931 O O . ALA A 1 119 ? -9.033 1.105 22.369 1.00 59.00 119 ALA A O 1
ATOM 932 N N . ASN A 1 120 ? -7.758 1.157 24.218 1.00 49.78 120 ASN A N 1
ATOM 933 C CA . ASN A 1 120 ? -8.863 1.135 25.163 1.00 49.78 120 ASN A CA 1
ATOM 934 C C . ASN A 1 120 ? -9.743 2.389 24.959 1.00 49.78 120 ASN A C 1
ATOM 936 O O . ASN A 1 120 ? -9.267 3.500 25.206 1.00 49.78 120 ASN A O 1
ATOM 940 N N . PRO A 1 121 ? -11.018 2.251 24.540 1.00 52.25 121 PRO A N 1
ATOM 941 C CA . PRO A 1 121 ? -11.882 3.387 24.192 1.00 52.25 121 PRO A CA 1
ATOM 942 C C . PRO A 1 121 ? -12.176 4.312 25.386 1.00 52.25 121 PRO A C 1
ATOM 944 O O . PRO A 1 121 ? -12.607 5.444 25.203 1.00 52.25 121 PRO A O 1
ATOM 947 N N . ILE A 1 122 ? -11.904 3.839 26.604 1.00 47.62 122 ILE A N 1
ATOM 948 C CA . ILE A 1 122 ? -12.129 4.544 27.869 1.00 47.62 122 ILE A CA 1
ATOM 949 C C . ILE A 1 122 ? -11.137 5.705 28.076 1.00 47.62 122 ILE A C 1
ATOM 951 O O . ILE A 1 122 ? -11.508 6.702 28.687 1.00 47.62 122 ILE A O 1
ATOM 955 N N . ASN A 1 123 ? -9.912 5.643 27.532 1.00 50.91 123 ASN A N 1
ATOM 956 C CA . ASN A 1 123 ? -8.936 6.733 27.704 1.00 50.91 123 ASN A CA 1
ATOM 957 C C . ASN A 1 123 ? -9.165 7.920 26.755 1.00 50.91 123 ASN A C 1
ATOM 959 O O . ASN A 1 123 ? -8.835 9.046 27.111 1.00 50.91 123 ASN A O 1
ATOM 963 N N . ASN A 1 124 ? -9.768 7.699 25.582 1.00 46.59 124 ASN A N 1
ATOM 964 C CA . ASN A 1 124 ? -10.068 8.785 24.638 1.00 46.59 124 ASN A CA 1
ATOM 965 C C . ASN A 1 124 ? -11.278 9.635 25.062 1.00 46.59 124 ASN A C 1
ATOM 967 O O . ASN A 1 124 ? -11.446 10.732 24.549 1.00 46.59 124 ASN A O 1
ATOM 971 N N . LEU A 1 125 ? -12.104 9.144 25.993 1.00 47.84 125 LEU A N 1
ATOM 972 C CA . LEU A 1 125 ? -13.245 9.878 26.557 1.00 47.84 125 LEU A CA 1
ATOM 973 C C . LEU A 1 125 ? -12.907 10.637 27.847 1.00 47.84 125 LEU A C 1
ATOM 975 O O . LEU A 1 125 ? -13.712 11.444 28.290 1.00 47.84 125 LEU A O 1
ATOM 979 N N . LYS A 1 126 ? -11.753 10.362 28.469 1.00 44.25 126 LYS A N 1
ATOM 980 C CA . LYS A 1 126 ? -11.349 10.960 29.754 1.00 44.25 126 LYS A CA 1
ATOM 981 C C . LYS A 1 126 ? -10.346 12.114 29.602 1.00 44.25 126 LYS A C 1
ATOM 983 O O . LYS A 1 126 ? -10.010 12.755 30.589 1.00 44.25 126 LYS A O 1
ATOM 988 N N . ASN A 1 127 ? -9.862 12.354 28.383 1.00 44.81 127 ASN A N 1
ATOM 989 C CA . ASN A 1 127 ? -8.889 13.406 28.081 1.00 44.81 127 ASN A CA 1
ATOM 990 C C . ASN A 1 127 ? -9.514 14.654 27.427 1.00 44.81 127 ASN A C 1
ATOM 992 O O . ASN A 1 127 ? -8.779 15.465 26.866 1.00 44.81 127 ASN A O 1
ATOM 996 N N . GLU A 1 128 ? -10.835 14.813 27.525 1.00 43.09 128 GLU A N 1
ATOM 997 C CA . GLU A 1 128 ? -11.474 16.138 27.504 1.00 43.09 128 GLU A CA 1
ATOM 998 C C . GLU A 1 128 ? -11.916 16.503 28.923 1.00 43.09 128 GLU A C 1
ATOM 1000 O O . GLU A 1 128 ? -12.541 15.637 29.580 1.00 43.09 128 GLU A O 1
#

Radius of gyration: 20.11 Å; chains: 1; bounding box: 51×25×60 Å

pLDDT: mean 73.24, std 12.24, range [43.09, 90.94]

Secondary structure (DSSP, 8-state):
-HHHHHHHHHHHHHHHHHHHHHHHHHHHHHHHHHHHHHHHHTT--HHHHHHHHHHHHHHHHHHHHHHHHHHHHHHHHHHHHTSSS-----SHHHHHHHHHHHHHHHHHHHHHHHHHHHS-HHHHTS--

Sequence (128 aa):
QLKKAAYTATTLALIIVLLGVLGLISLSIQKRVKEISIRKVLGASVRHITLLFIKEFLLVILIAGIIACPIAYFIMQGWLNNYAYRINMSIQPFVWPVTALAIVTLLLIILQTLKEAMANPINNLKNE

Foldseek 3Di:
DVVVVVVVVVVVVVVVVLVVLLVVLVVVCVVCVVVVLVCVVVVHDLVVVLVVVLVVVLVVLVVVLVVVVVVVVVVVVVVQVVPPDDDPDDCVVSPVVSVVVSVSSNVSSVVVSVVSVPPDSVVVVVPD